Protein AF-X0W9M0-F1 (afdb_monomer)

Secondary structure (DSSP, 8-state):
----TTS-------HHHHHHHHHHHHHHHHHHHHHHHHHHHHHHHHHHHHHHHHHHHHTT--SHHHHHHHHHHHHHHHHHHHHHHHHT--------TT-HHHHHHHHHHHHHHHHHHHHHHHHHHHHHHHHHHHHHHHHHHTT---

Solvent-accessible surface area (backbone atoms only — not comparable to full-atom values): 8280 Å² total; per-residue (Å²): 133,87,83,78,81,86,80,77,73,83,74,75,79,45,74,64,55,52,49,53,52,50,53,53,53,51,52,51,53,52,50,48,52,49,53,49,50,51,31,50,52,49,47,54,51,51,55,52,54,51,53,58,49,51,63,57,46,77,80,64,62,87,43,75,69,53,42,52,63,64,41,47,30,56,55,35,42,53,54,15,44,52,29,27,54,55,44,71,62,80,74,89,71,82,83,63,88,85,43,74,68,58,52,50,51,54,48,50,54,50,45,52,54,33,49,53,30,41,52,52,14,51,52,38,39,54,54,23,50,54,50,43,50,52,47,52,50,52,39,59,76,67,56,74,72,115

Mean predicted aligned error: 10.77 Å

Organism: NCBI:txid412755

Radius of gyration: 25.22 Å; Cα contacts (8 Å, |Δi|>4): 75; chains: 1; bounding box: 74×27×66 Å

pLDDT: mean 77.74, std 15.04, range [42.41, 95.88]

Foldseek 3Di:
DDDPPPPDPPPPCDPVNVVVLVVVVVVLVVLLVVLLVLLVVLLVVLVVVLVVLVVVCVVQCPDPVLCCLSCVLVVLSVVLNVLSVVSPDDDPDDPPVPDPVVVVVVSVVNSVSSVVSNVVSVVSNVVSVVSNVVSVVVCVVVVSVD

Structure (mmCIF, N/CA/C/O backbone):
data_AF-X0W9M0-F1
#
_entry.id   AF-X0W9M0-F1
#
loop_
_atom_site.group_PDB
_atom_site.id
_atom_site.type_symbol
_atom_site.label_atom_id
_atom_site.label_alt_id
_atom_site.label_comp_id
_atom_site.label_asym_id
_atom_site.label_entity_id
_atom_site.label_seq_id
_atom_site.pdbx_PDB_ins_code
_atom_site.Cartn_x
_atom_site.Cartn_y
_atom_site.Cartn_z
_atom_site.occupancy
_atom_site.B_iso_or_equiv
_atom_site.auth_seq_id
_atom_site.auth_comp_id
_atom_site.auth_asym_id
_atom_site.auth_atom_id
_atom_site.pdbx_PDB_model_num
ATOM 1 N N . MET A 1 1 ? -54.032 15.567 35.397 1.00 43.75 1 MET A N 1
ATOM 2 C CA . MET A 1 1 ? -52.637 15.391 35.857 1.00 43.75 1 MET A CA 1
ATOM 3 C C . MET A 1 1 ? -51.924 14.498 34.851 1.00 43.75 1 MET A C 1
ATOM 5 O O . MET A 1 1 ? -52.426 13.403 34.627 1.00 43.75 1 MET A O 1
ATOM 9 N N . PRO A 1 2 ? -50.865 14.957 34.162 1.00 42.59 2 PRO A N 1
ATOM 10 C CA . PRO A 1 2 ? -50.127 14.109 33.234 1.00 42.59 2 PRO A CA 1
ATOM 11 C C . PRO A 1 2 ? -49.224 13.141 34.005 1.00 42.59 2 PRO A C 1
ATOM 13 O O . PRO A 1 2 ? -48.526 13.530 34.936 1.00 42.59 2 PRO A O 1
ATOM 16 N N . ASN A 1 3 ? -49.310 11.878 33.600 1.00 42.41 3 ASN A N 1
ATOM 17 C CA . ASN A 1 3 ? -48.712 10.718 34.233 1.00 42.41 3 ASN A CA 1
ATOM 18 C C . ASN A 1 3 ? -47.174 10.713 34.101 1.00 42.41 3 ASN A C 1
ATOM 20 O O . ASN A 1 3 ? -46.629 10.809 33.000 1.00 42.41 3 ASN A O 1
ATOM 24 N N . ASN A 1 4 ? -46.492 10.618 35.237 1.00 55.34 4 ASN A N 1
ATOM 25 C CA . ASN A 1 4 ? -45.053 10.770 35.454 1.00 55.34 4 ASN A CA 1
ATOM 26 C C . ASN A 1 4 ? -44.267 9.439 35.368 1.00 55.34 4 ASN A C 1
ATOM 28 O O . ASN A 1 4 ? -43.100 9.370 35.748 1.00 55.34 4 ASN A O 1
ATOM 32 N N . ASP A 1 5 ? -44.853 8.413 34.753 1.00 51.56 5 ASP A N 1
ATOM 33 C CA . ASP A 1 5 ? -44.324 7.038 34.695 1.00 51.56 5 ASP A CA 1
ATOM 34 C C . ASP A 1 5 ? -43.177 6.806 33.692 1.00 51.56 5 ASP A C 1
ATOM 36 O O . ASP A 1 5 ? -42.763 5.672 33.451 1.00 51.56 5 ASP A O 1
ATOM 40 N N . ARG A 1 6 ? -42.631 7.854 33.064 1.00 50.12 6 ARG A N 1
ATOM 41 C CA . ARG A 1 6 ? -41.561 7.707 32.052 1.00 50.12 6 ARG A CA 1
ATOM 42 C C . ARG A 1 6 ? -40.140 7.761 32.618 1.00 50.12 6 ARG A C 1
ATOM 44 O O . ARG A 1 6 ? -39.183 7.716 31.850 1.00 50.12 6 ARG A O 1
ATOM 51 N N . LEU A 1 7 ? -39.985 7.817 33.940 1.00 53.47 7 LEU A N 1
ATOM 52 C CA . LEU A 1 7 ? -38.687 7.885 34.620 1.00 53.47 7 LEU A CA 1
ATOM 53 C C . LEU A 1 7 ? -38.404 6.605 35.419 1.00 53.47 7 LEU A C 1
ATOM 55 O O . LEU A 1 7 ? -38.282 6.645 36.638 1.00 53.47 7 LEU A O 1
ATOM 59 N N . GLY A 1 8 ? -38.312 5.450 34.753 1.00 44.56 8 GLY A N 1
ATOM 60 C CA . GLY A 1 8 ? -38.084 4.208 35.499 1.00 44.56 8 GLY A CA 1
ATOM 61 C C . GLY A 1 8 ? -37.965 2.928 34.683 1.00 44.56 8 GLY A C 1
ATOM 62 O O . GLY A 1 8 ? -38.694 1.976 34.929 1.00 44.56 8 GLY A O 1
ATOM 63 N N . LYS A 1 9 ? -37.035 2.861 33.730 1.00 45.91 9 LYS A N 1
ATOM 64 C CA . LYS A 1 9 ? -36.510 1.567 33.268 1.00 45.91 9 LYS A CA 1
ATOM 65 C C . LYS A 1 9 ? -35.048 1.745 32.885 1.00 45.91 9 LYS A C 1
ATOM 67 O O . LYS A 1 9 ? -34.707 1.914 31.719 1.00 45.91 9 LYS A O 1
ATOM 72 N N . SER A 1 10 ? -34.171 1.750 33.885 1.00 48.91 10 SER A N 1
ATOM 73 C CA . SER A 1 10 ? -32.774 1.385 33.661 1.00 48.91 10 SER A CA 1
ATOM 74 C C . SER A 1 10 ? -32.801 -0.022 33.069 1.00 48.91 10 SER A C 1
ATOM 76 O O . SER A 1 10 ? -33.049 -0.984 33.795 1.00 48.91 10 SER A O 1
ATOM 78 N N . ALA A 1 11 ? -32.691 -0.122 31.742 1.00 56.88 11 ALA A N 1
ATOM 79 C CA . ALA A 1 11 ? -32.642 -1.388 31.033 1.00 56.88 11 ALA A CA 1
ATOM 80 C C . ALA A 1 11 ? -31.568 -2.245 31.706 1.00 56.88 11 ALA A C 1
ATOM 82 O O . ALA A 1 11 ? -30.387 -1.897 31.693 1.00 56.88 11 ALA A O 1
ATOM 83 N N . HIS A 1 12 ? -32.000 -3.298 32.396 1.00 58.06 12 HIS A N 1
ATOM 84 C CA . HIS A 1 12 ? -31.089 -4.229 33.035 1.00 58.06 12 HIS A CA 1
ATOM 85 C C . HIS A 1 12 ? -30.315 -4.892 31.898 1.00 58.06 12 HIS A C 1
ATOM 87 O O . HIS A 1 12 ? -30.898 -5.660 31.139 1.00 58.06 12 HIS A O 1
ATOM 93 N N . ILE A 1 13 ? -29.039 -4.537 31.737 1.00 66.50 13 ILE A N 1
ATOM 94 C CA . ILE A 1 13 ? -28.163 -5.163 30.747 1.00 66.50 13 ILE A CA 1
ATOM 95 C C . ILE A 1 13 ? -28.159 -6.660 31.062 1.00 66.50 13 ILE A C 1
ATOM 97 O O . ILE A 1 13 ? -27.734 -7.059 32.156 1.00 66.50 13 ILE A O 1
ATOM 101 N N . THR A 1 14 ? -28.671 -7.471 30.142 1.00 77.81 14 THR A N 1
ATOM 102 C CA . THR A 1 14 ? -28.718 -8.925 30.305 1.00 77.81 14 THR A CA 1
ATOM 103 C C . THR A 1 14 ? -27.320 -9.524 30.119 1.00 77.81 14 THR A C 1
ATOM 105 O O . THR A 1 14 ? -26.404 -8.871 29.609 1.00 77.81 14 THR A O 1
ATOM 108 N N . ASP A 1 15 ? -27.103 -10.762 30.571 1.00 79.00 15 ASP A N 1
ATOM 109 C CA . ASP A 1 15 ? -25.845 -11.473 30.296 1.00 79.00 15 ASP A CA 1
ATOM 110 C C . ASP A 1 15 ? -25.614 -11.670 28.792 1.00 79.00 15 ASP A C 1
ATOM 112 O O . ASP A 1 15 ? -24.480 -11.581 28.320 1.00 79.00 15 ASP A O 1
ATOM 116 N N . GLU A 1 16 ? -26.696 -11.850 28.033 1.00 75.50 16 GLU A N 1
ATOM 117 C CA . GLU A 1 16 ? -26.672 -11.921 26.575 1.00 75.50 16 GLU A CA 1
ATOM 118 C C . GLU A 1 16 ? -26.232 -10.586 25.949 1.00 75.50 16 GLU A C 1
ATOM 120 O O . GLU A 1 16 ? -25.342 -10.574 25.098 1.00 75.50 16 GLU A O 1
ATOM 125 N N . ASP A 1 17 ? -26.746 -9.449 26.435 1.00 71.19 17 ASP A N 1
ATOM 126 C CA . ASP A 1 17 ? -26.305 -8.122 25.980 1.00 71.19 17 ASP A CA 1
ATOM 127 C C . ASP A 1 17 ? -24.806 -7.905 26.237 1.00 71.19 17 ASP A C 1
ATOM 129 O O . ASP A 1 17 ? -24.087 -7.382 25.382 1.00 71.19 17 ASP A O 1
ATOM 133 N N . ARG A 1 18 ? -24.301 -8.340 27.403 1.00 77.00 18 ARG A N 1
ATOM 134 C CA . ARG A 1 18 ? -22.864 -8.275 27.726 1.00 77.00 18 ARG A CA 1
ATOM 135 C C . ARG A 1 18 ? -22.029 -9.153 26.800 1.00 77.00 18 ARG A C 1
ATOM 137 O O . ARG A 1 18 ? -20.959 -8.715 26.370 1.00 77.00 18 ARG A O 1
ATOM 144 N N . PHE A 1 19 ? -22.497 -10.365 26.504 1.00 76.81 19 PHE A N 1
ATOM 145 C CA . PHE A 1 19 ? -21.834 -11.280 25.579 1.00 76.81 19 PHE A CA 1
ATOM 146 C C . PHE A 1 19 ? -21.713 -10.651 24.190 1.00 76.81 19 PHE A C 1
ATOM 148 O O . PHE A 1 19 ? -20.597 -10.463 23.704 1.00 76.81 19 PHE A O 1
ATOM 155 N N . TRP A 1 20 ? -22.830 -10.218 23.600 1.00 75.00 20 TRP A N 1
ATOM 156 C CA . TRP A 1 20 ? -22.831 -9.607 22.270 1.00 75.00 20 TRP A CA 1
ATOM 157 C C . TRP A 1 20 ? -22.026 -8.305 22.219 1.00 75.00 20 TRP A C 1
ATOM 159 O O . TRP A 1 20 ? -21.299 -8.076 21.252 1.00 75.00 20 TRP A O 1
ATOM 169 N N . MET A 1 21 ? -22.062 -7.473 23.268 1.00 74.25 21 MET A N 1
ATOM 170 C CA . MET A 1 21 ? -21.210 -6.279 23.355 1.00 74.25 21 MET A CA 1
ATOM 171 C C . MET A 1 21 ? -19.718 -6.625 23.347 1.00 74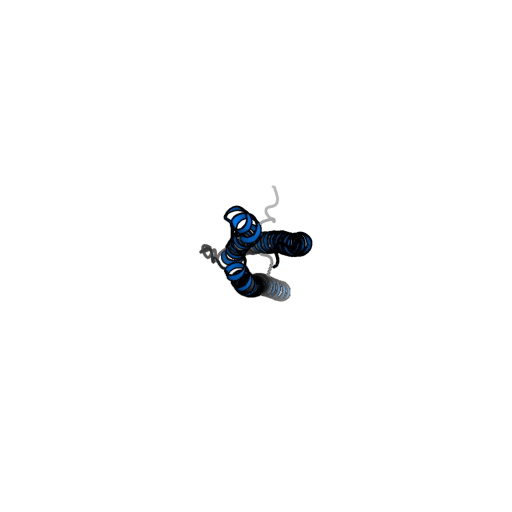.25 21 MET A C 1
ATOM 173 O O . MET A 1 21 ? -18.939 -5.973 22.646 1.00 74.25 21 MET A O 1
ATOM 177 N N . LYS A 1 22 ? -19.308 -7.650 24.102 1.00 79.62 22 LYS A N 1
ATOM 178 C CA . LYS A 1 22 ? -17.915 -8.104 24.138 1.00 79.62 22 LYS A CA 1
ATOM 179 C C . LYS A 1 22 ? -17.486 -8.670 22.785 1.00 79.62 22 LYS A C 1
ATOM 181 O O . LYS A 1 22 ? -16.451 -8.258 22.268 1.00 79.62 22 LYS A O 1
ATOM 186 N N . THR A 1 23 ? -18.300 -9.531 22.178 1.00 78.38 23 THR A N 1
ATOM 187 C CA . THR A 1 23 ? -18.032 -10.108 20.853 1.00 78.38 23 THR A CA 1
ATOM 188 C C . THR A 1 23 ? -17.889 -9.024 19.789 1.00 78.38 23 THR A C 1
ATOM 190 O O . THR A 1 23 ? -16.944 -9.057 19.006 1.00 78.38 23 THR A O 1
ATOM 193 N N . MET A 1 24 ? -18.767 -8.018 19.781 1.00 74.94 24 MET A N 1
ATOM 194 C CA . MET A 1 24 ? -18.670 -6.893 18.844 1.00 74.94 24 MET A CA 1
ATOM 195 C C . MET A 1 24 ? -17.391 -6.074 19.048 1.00 74.94 24 MET A C 1
ATOM 197 O O . MET A 1 24 ? -16.758 -5.693 18.068 1.00 74.94 24 MET A O 1
ATOM 201 N N . SER A 1 25 ? -16.982 -5.837 20.298 1.00 75.44 25 SER A N 1
ATOM 202 C CA . SER A 1 25 ? -15.720 -5.154 20.620 1.00 75.44 25 SER A CA 1
ATOM 203 C C . SER A 1 25 ? -14.493 -5.950 20.151 1.00 75.44 25 SER A C 1
ATOM 205 O O . SER A 1 25 ? -13.557 -5.391 19.581 1.00 75.44 25 SER A O 1
ATOM 207 N N . GLU A 1 26 ? -14.504 -7.272 20.329 1.00 81.38 26 GLU A N 1
ATOM 208 C CA . GLU A 1 26 ? -13.427 -8.153 19.862 1.00 81.38 26 GLU A CA 1
ATOM 209 C C . GLU A 1 26 ? -13.357 -8.231 18.333 1.00 81.38 26 GLU A C 1
ATOM 211 O O . GLU A 1 26 ? -12.269 -8.153 17.762 1.00 81.38 26 GLU A O 1
ATOM 216 N N . MET A 1 27 ? -14.502 -8.357 17.652 1.00 76.25 27 MET A N 1
ATOM 217 C CA . MET A 1 27 ? -14.564 -8.339 16.185 1.00 76.25 27 MET A CA 1
ATOM 218 C C . MET A 1 27 ? -14.079 -7.004 15.620 1.00 76.25 27 MET A C 1
ATOM 220 O O . MET A 1 27 ? -13.353 -6.983 14.629 1.00 76.25 27 MET A O 1
ATOM 224 N N . ALA A 1 28 ? -14.432 -5.902 16.283 1.00 76.12 28 ALA A N 1
ATOM 225 C CA . ALA A 1 28 ? -13.950 -4.572 15.956 1.00 76.12 28 ALA A CA 1
ATOM 226 C C . ALA A 1 28 ? -12.410 -4.507 16.036 1.00 76.12 28 ALA A C 1
ATOM 228 O O . ALA A 1 28 ? -11.755 -4.189 15.042 1.00 76.12 28 ALA A O 1
ATOM 229 N N . GLY A 1 29 ? -11.812 -4.910 17.163 1.00 80.25 29 GLY A N 1
ATOM 230 C CA . GLY A 1 29 ? -10.351 -4.976 17.307 1.00 80.25 29 GLY A CA 1
ATOM 231 C C . GLY A 1 29 ? -9.679 -5.820 16.216 1.00 80.25 29 GLY A C 1
ATOM 232 O O . GLY A 1 29 ? -8.794 -5.332 15.514 1.00 80.25 29 GLY A O 1
ATOM 233 N N . LYS A 1 30 ? -10.189 -7.038 15.982 1.00 84.56 30 LYS A N 1
ATOM 234 C CA . LYS A 1 30 ? -9.683 -7.942 14.933 1.00 84.56 30 LYS A CA 1
ATOM 235 C C . LYS A 1 30 ? -9.766 -7.348 13.527 1.00 84.56 30 LYS A C 1
ATOM 237 O O . LYS A 1 30 ? -8.909 -7.638 12.696 1.00 84.56 30 LYS A O 1
ATOM 242 N N . SER A 1 31 ? -10.779 -6.531 13.241 1.00 82.06 31 SER A N 1
ATOM 243 C CA . SER A 1 31 ? -10.897 -5.857 11.947 1.00 82.06 31 SER A CA 1
ATOM 244 C C . SER A 1 31 ? -9.753 -4.869 11.726 1.00 82.06 31 SER A C 1
ATOM 246 O O . SER A 1 31 ? -9.187 -4.844 10.636 1.00 82.06 31 SER A O 1
ATOM 248 N N . ILE A 1 32 ? -9.387 -4.076 12.738 1.00 85.81 32 ILE A N 1
ATOM 249 C CA . ILE A 1 32 ? -8.243 -3.157 12.636 1.00 85.81 32 I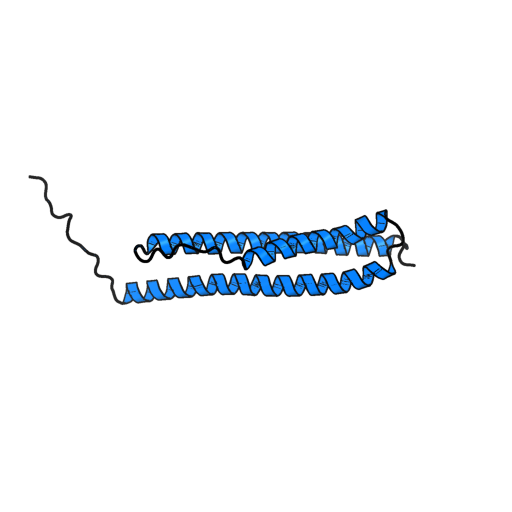LE A CA 1
ATOM 250 C C . ILE A 1 32 ? -6.947 -3.949 12.460 1.00 85.81 32 ILE A C 1
ATOM 252 O O . ILE A 1 32 ? -6.164 -3.625 11.567 1.00 85.81 32 ILE A O 1
ATOM 256 N N . ASP A 1 33 ? -6.755 -5.012 13.243 1.00 87.88 33 ASP A N 1
ATOM 257 C CA . ASP A 1 33 ? -5.575 -5.874 13.133 1.00 87.88 33 ASP A CA 1
ATOM 258 C C . ASP A 1 33 ? -5.450 -6.480 11.728 1.00 87.88 33 ASP A C 1
ATOM 260 O O . ASP A 1 33 ? -4.361 -6.519 11.154 1.00 87.88 33 ASP A O 1
ATOM 264 N N . SER A 1 34 ? -6.571 -6.905 11.135 1.00 90.81 34 SER A N 1
ATOM 265 C CA . SER A 1 34 ? -6.618 -7.422 9.765 1.00 90.81 34 SER A CA 1
ATOM 266 C C . SER A 1 34 ? -6.237 -6.361 8.729 1.00 90.81 34 SER A C 1
ATOM 268 O O . SER A 1 34 ? -5.493 -6.661 7.795 1.00 90.81 34 SER A O 1
ATOM 270 N N . ILE A 1 35 ? -6.717 -5.122 8.882 1.00 89.69 35 ILE A N 1
ATOM 271 C CA . ILE A 1 35 ? -6.374 -4.003 7.989 1.00 89.69 35 ILE A CA 1
ATOM 272 C C . ILE A 1 35 ? -4.874 -3.689 8.085 1.00 89.69 35 ILE A C 1
ATOM 274 O O . ILE A 1 35 ? -4.200 -3.516 7.069 1.00 89.69 35 ILE A O 1
ATOM 278 N N . GLU A 1 36 ? -4.320 -3.666 9.297 1.00 90.75 36 GLU A N 1
ATOM 279 C CA . GLU A 1 36 ? -2.888 -3.444 9.508 1.00 90.75 36 GLU A CA 1
ATOM 280 C C . GLU A 1 36 ? -2.034 -4.597 8.970 1.00 90.75 36 GLU A C 1
ATOM 282 O O . GLU A 1 36 ? -0.976 -4.360 8.383 1.00 90.75 36 GLU A O 1
ATOM 287 N N . ALA A 1 37 ? -2.483 -5.845 9.117 1.00 93.00 37 ALA A N 1
ATOM 288 C CA . ALA A 1 37 ? -1.813 -7.003 8.536 1.00 93.00 37 ALA A CA 1
ATOM 289 C C . ALA A 1 37 ? -1.771 -6.919 7.001 1.00 93.00 37 ALA A C 1
ATOM 291 O O . ALA A 1 37 ? -0.710 -7.126 6.407 1.00 93.00 37 ALA A O 1
ATOM 292 N N . ALA A 1 38 ? -2.884 -6.544 6.365 1.00 92.81 38 ALA A N 1
ATOM 293 C CA . ALA A 1 38 ? -2.947 -6.333 4.921 1.00 92.81 38 ALA A CA 1
ATOM 294 C C . ALA A 1 38 ? -2.016 -5.196 4.465 1.00 92.81 38 ALA A C 1
ATOM 296 O O . ALA A 1 38 ? -1.283 -5.352 3.490 1.00 92.81 38 ALA A O 1
ATOM 297 N N . ALA A 1 39 ? -1.969 -4.082 5.203 1.00 93.19 39 ALA A N 1
ATOM 298 C CA . ALA A 1 39 ? -1.035 -2.995 4.918 1.00 93.19 39 ALA A CA 1
ATOM 299 C C . ALA A 1 39 ? 0.433 -3.452 5.005 1.00 93.19 39 ALA A C 1
ATOM 301 O O . ALA A 1 39 ? 1.238 -3.070 4.157 1.00 93.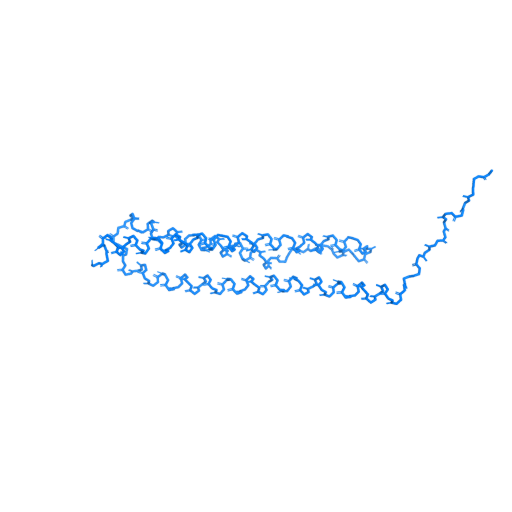19 39 ALA A O 1
ATOM 302 N N . LYS A 1 40 ? 0.792 -4.304 5.980 1.00 94.75 40 LYS A N 1
ATOM 303 C CA . LYS A 1 40 ? 2.159 -4.856 6.099 1.00 94.75 40 LYS A CA 1
ATOM 304 C C . LYS A 1 40 ? 2.512 -5.709 4.889 1.00 94.75 40 LYS A C 1
ATOM 306 O O . LYS A 1 40 ? 3.589 -5.540 4.328 1.00 94.75 40 LYS A O 1
ATOM 311 N N . GLN A 1 41 ? 1.601 -6.590 4.478 1.00 95.88 41 GLN A N 1
ATOM 312 C CA . GLN A 1 41 ? 1.791 -7.422 3.290 1.00 95.88 41 GLN A CA 1
ATOM 313 C C . GLN A 1 41 ? 1.973 -6.569 2.031 1.00 95.88 41 GLN A C 1
ATOM 315 O O . GLN A 1 41 ? 2.882 -6.834 1.245 1.00 95.88 41 GLN A O 1
ATOM 320 N N . LEU A 1 42 ? 1.166 -5.515 1.871 1.00 94.12 42 LEU A N 1
ATOM 321 C CA . LEU A 1 42 ? 1.287 -4.589 0.749 1.00 94.12 42 LEU A CA 1
ATOM 322 C C . LEU A 1 42 ? 2.637 -3.857 0.757 1.00 94.12 42 LEU A C 1
ATOM 324 O O . LEU A 1 42 ? 3.292 -3.799 -0.278 1.00 94.12 42 LEU A O 1
ATOM 328 N N . VAL A 1 43 ? 3.094 -3.364 1.914 1.00 94.94 43 VAL A N 1
ATOM 329 C CA . VAL A 1 43 ? 4.435 -2.768 2.060 1.00 94.94 43 VAL A CA 1
ATOM 330 C C . VAL A 1 43 ? 5.522 -3.753 1.636 1.00 94.94 43 VAL A C 1
ATOM 332 O O . VAL A 1 43 ? 6.363 -3.402 0.815 1.00 94.94 43 VAL A O 1
ATOM 335 N N . THR A 1 44 ? 5.482 -4.995 2.129 1.00 95.81 44 THR A N 1
ATOM 336 C CA . THR A 1 44 ? 6.446 -6.032 1.734 1.00 95.81 44 THR A CA 1
ATOM 337 C C . THR A 1 44 ? 6.445 -6.253 0.223 1.00 95.81 44 THR A C 1
ATOM 339 O O . THR A 1 44 ? 7.510 -6.305 -0.388 1.00 95.81 44 THR A O 1
ATOM 342 N N . MET A 1 45 ? 5.264 -6.347 -0.391 1.00 93.69 45 MET A N 1
ATOM 343 C CA . MET A 1 45 ? 5.132 -6.565 -1.830 1.00 93.69 45 MET A CA 1
ATOM 344 C C . MET A 1 45 ? 5.691 -5.388 -2.640 1.00 93.69 45 MET A C 1
ATOM 346 O O . MET A 1 45 ? 6.462 -5.612 -3.573 1.00 93.69 45 MET A O 1
ATOM 350 N N . ILE A 1 46 ? 5.369 -4.148 -2.251 1.00 94.00 46 ILE A N 1
ATOM 351 C CA . ILE A 1 46 ? 5.896 -2.932 -2.885 1.00 94.00 46 ILE A CA 1
ATOM 352 C C . ILE A 1 46 ? 7.423 -2.919 -2.811 1.00 94.00 46 ILE A C 1
ATOM 354 O O . ILE A 1 46 ? 8.068 -2.774 -3.842 1.00 94.00 46 ILE A O 1
ATOM 358 N N . THR A 1 47 ? 8.009 -3.142 -1.630 1.00 93.12 47 THR A N 1
ATOM 359 C CA . THR A 1 47 ? 9.469 -3.114 -1.448 1.00 93.12 47 THR A CA 1
ATOM 360 C C . THR A 1 47 ? 10.184 -4.178 -2.285 1.00 93.12 47 THR A C 1
ATOM 362 O O . THR A 1 47 ? 11.247 -3.911 -2.845 1.00 93.12 47 THR A O 1
ATOM 365 N N . VAL A 1 48 ? 9.608 -5.380 -2.409 1.00 94.25 48 VAL A N 1
ATOM 366 C CA . VAL A 1 48 ? 10.174 -6.441 -3.259 1.00 94.25 48 VAL A CA 1
ATOM 367 C C . VAL A 1 48 ? 10.154 -6.027 -4.730 1.00 94.25 48 VAL A C 1
ATOM 369 O O . VAL A 1 48 ? 11.178 -6.119 -5.406 1.00 94.25 48 VAL A O 1
ATOM 372 N N . VAL A 1 49 ? 9.007 -5.553 -5.225 1.00 92.25 49 VAL A N 1
ATOM 373 C CA . VAL A 1 49 ? 8.858 -5.122 -6.623 1.00 92.25 49 VAL A CA 1
ATOM 374 C C . VAL A 1 49 ? 9.779 -3.941 -6.931 1.00 92.25 49 VAL A C 1
ATOM 376 O O . VAL A 1 49 ? 10.461 -3.949 -7.954 1.00 92.25 49 VAL A O 1
ATOM 379 N N . GLU A 1 50 ? 9.859 -2.971 -6.022 1.00 90.75 50 GLU A N 1
ATOM 380 C CA . GLU A 1 50 ? 10.731 -1.804 -6.122 1.00 90.75 50 GLU A CA 1
ATOM 381 C C . GLU A 1 50 ? 12.205 -2.209 -6.237 1.00 90.75 50 GLU A C 1
ATOM 383 O O . GLU A 1 50 ? 12.901 -1.734 -7.134 1.00 90.75 50 GLU A O 1
ATOM 388 N N . GLY A 1 51 ? 12.669 -3.142 -5.399 1.00 89.81 51 GLY A N 1
ATOM 389 C CA . GLY A 1 51 ? 14.045 -3.638 -5.440 1.00 89.81 51 GLY A CA 1
ATOM 390 C C . GLY A 1 51 ? 14.389 -4.348 -6.752 1.00 89.81 51 GLY A C 1
ATOM 391 O O . GLY A 1 51 ? 15.421 -4.059 -7.363 1.00 89.81 51 GLY A O 1
ATOM 392 N N . VAL A 1 52 ? 13.509 -5.239 -7.225 1.00 88.12 52 VAL A N 1
ATOM 393 C CA . VAL A 1 52 ? 13.697 -5.947 -8.506 1.00 88.12 52 VAL A CA 1
ATOM 394 C C . VAL A 1 52 ? 13.717 -4.962 -9.676 1.00 88.12 52 VAL A C 1
ATOM 396 O O . VAL A 1 52 ? 14.552 -5.065 -10.575 1.00 88.12 52 VAL A O 1
ATOM 399 N N . TYR A 1 53 ? 12.821 -3.979 -9.660 1.00 86.50 53 TYR A N 1
ATOM 400 C CA . TYR A 1 53 ? 12.716 -2.987 -10.720 1.00 86.50 53 TYR A CA 1
ATOM 401 C C . TYR A 1 53 ? 13.898 -2.010 -10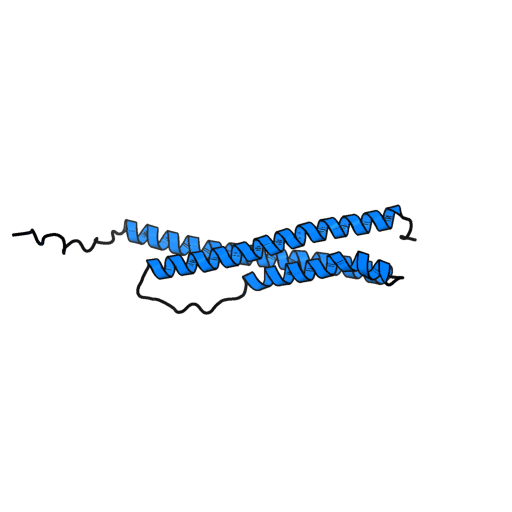.734 1.00 86.50 53 TYR A C 1
ATOM 403 O O . TYR A 1 53 ? 14.441 -1.722 -11.801 1.00 86.50 53 TYR A O 1
ATOM 411 N N . ALA A 1 54 ? 14.345 -1.547 -9.563 1.00 83.25 54 ALA A N 1
ATOM 412 C CA . ALA A 1 54 ? 15.512 -0.679 -9.423 1.00 83.25 54 ALA A CA 1
ATOM 413 C C . ALA A 1 54 ? 16.781 -1.353 -9.959 1.00 83.25 54 ALA A C 1
ATOM 415 O O . ALA A 1 54 ? 17.547 -0.723 -10.690 1.00 83.25 54 ALA A O 1
ATOM 416 N N . ALA A 1 55 ? 16.964 -2.648 -9.675 1.00 80.69 55 ALA A N 1
ATOM 417 C CA . ALA A 1 55 ? 18.067 -3.422 -10.235 1.00 80.69 55 ALA A CA 1
ATOM 418 C C . ALA A 1 55 ? 18.048 -3.410 -11.774 1.00 80.69 55 ALA A C 1
ATOM 420 O O . ALA A 1 55 ? 19.092 -3.226 -12.389 1.00 80.69 55 ALA A O 1
ATOM 421 N N . GLY A 1 56 ? 16.876 -3.534 -12.407 1.00 74.88 56 GLY A N 1
ATOM 422 C CA . GLY A 1 56 ? 16.740 -3.455 -13.868 1.00 74.88 56 GLY A CA 1
ATOM 423 C C . GLY A 1 56 ? 16.960 -2.052 -14.454 1.00 74.88 56 GLY A C 1
ATOM 424 O O . GLY A 1 56 ? 17.468 -1.923 -15.569 1.00 74.88 56 GLY A O 1
ATOM 425 N N . LEU A 1 57 ? 16.606 -1.005 -13.706 1.00 72.44 57 LEU A N 1
ATOM 426 C CA . LEU A 1 57 ? 16.730 0.404 -14.102 1.00 72.44 57 LEU A CA 1
ATOM 427 C C . LEU A 1 57 ? 18.188 0.846 -14.269 1.00 72.44 57 LEU A C 1
ATOM 429 O O . LEU A 1 57 ? 18.525 1.502 -15.257 1.00 72.44 57 LEU A O 1
ATOM 433 N N . VAL A 1 58 ? 19.051 0.453 -13.326 1.00 67.56 58 VAL A N 1
ATOM 434 C CA . VAL A 1 58 ? 20.473 0.845 -13.289 1.00 67.56 58 VAL A CA 1
ATOM 435 C C . VAL A 1 58 ? 21.232 0.397 -14.544 1.00 67.56 58 VAL A C 1
ATOM 437 O O . VAL A 1 58 ? 22.157 1.080 -14.970 1.00 67.56 58 VAL A O 1
ATOM 440 N N . PHE A 1 59 ? 20.819 -0.699 -15.187 1.00 63.91 59 PHE A N 1
ATOM 441 C CA . PHE A 1 59 ? 21.498 -1.224 -16.376 1.00 63.91 59 PHE A CA 1
ATOM 442 C C . PHE A 1 59 ? 21.039 -0.612 -17.708 1.00 63.91 59 PHE A C 1
ATOM 444 O O . PHE A 1 59 ? 21.686 -0.858 -18.722 1.00 63.91 59 PHE A O 1
ATOM 451 N N . LYS A 1 60 ? 19.924 0.135 -17.752 1.00 64.56 60 LYS A N 1
ATOM 452 C CA . LYS A 1 60 ? 19.257 0.493 -19.026 1.00 64.56 60 LYS A CA 1
ATOM 453 C C . LYS A 1 60 ? 19.015 1.983 -19.262 1.00 64.56 60 LYS A C 1
ATOM 455 O O . LYS A 1 60 ? 18.604 2.371 -20.354 1.00 64.56 60 LYS A O 1
ATOM 460 N N . ALA A 1 61 ? 19.225 2.828 -18.264 1.00 61.47 61 ALA A N 1
ATOM 461 C CA . ALA A 1 61 ? 18.890 4.243 -18.348 1.00 61.47 61 ALA A CA 1
ATOM 462 C C . ALA A 1 61 ? 19.988 5.079 -19.041 1.00 61.47 61 ALA A C 1
ATOM 464 O O . ALA A 1 61 ? 20.793 5.722 -18.375 1.00 61.47 61 ALA A O 1
ATOM 465 N N . ASN A 1 62 ? 19.985 5.127 -20.379 1.00 65.62 62 ASN A N 1
ATOM 466 C CA . ASN A 1 62 ? 20.975 5.895 -21.160 1.00 65.62 62 ASN A CA 1
ATOM 467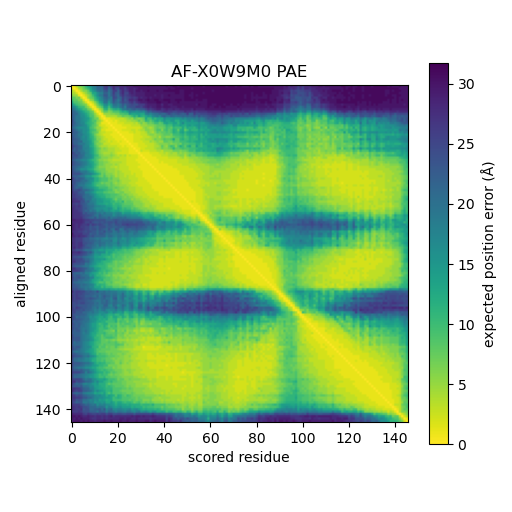 C C . ASN A 1 62 ? 20.494 7.298 -21.592 1.00 65.62 62 ASN A C 1
ATOM 469 O O . ASN A 1 62 ? 21.242 8.041 -22.226 1.00 65.62 62 ASN A O 1
ATOM 473 N N . SER A 1 63 ? 19.256 7.692 -21.266 1.00 72.88 63 SER A N 1
ATOM 474 C CA . SER A 1 63 ? 18.733 9.036 -21.558 1.00 72.88 63 SER A CA 1
ATOM 475 C C . SER A 1 63 ? 17.768 9.546 -20.483 1.00 72.88 63 SER A C 1
ATOM 477 O O . SER A 1 63 ? 17.068 8.770 -19.830 1.00 72.88 63 SER A O 1
ATOM 479 N N . ALA A 1 64 ? 17.689 10.872 -20.327 1.00 72.50 64 ALA A N 1
ATOM 480 C CA . ALA A 1 64 ? 16.802 11.523 -19.358 1.00 72.50 64 ALA A CA 1
ATOM 481 C C . ALA A 1 64 ? 15.309 11.230 -19.612 1.00 72.50 64 ALA A C 1
ATOM 483 O O . ALA A 1 64 ? 14.536 11.083 -18.669 1.00 72.50 64 ALA A O 1
ATOM 484 N N . VAL A 1 65 ? 14.900 11.088 -20.878 1.00 70.38 65 VAL A N 1
ATOM 485 C CA . VAL A 1 65 ? 13.515 10.736 -21.246 1.00 70.38 65 VAL A CA 1
ATOM 486 C C . VAL A 1 65 ? 13.187 9.306 -20.813 1.00 70.38 65 VAL A C 1
ATOM 488 O O . VAL A 1 65 ? 12.126 9.050 -20.246 1.00 70.38 65 VAL A O 1
ATOM 491 N N . MET A 1 66 ? 14.123 8.379 -21.014 1.00 70.19 66 MET A N 1
ATOM 492 C CA . MET A 1 66 ? 13.977 6.987 -20.595 1.00 70.19 66 MET A CA 1
ATOM 493 C C . MET A 1 66 ? 13.955 6.862 -19.064 1.00 70.19 66 MET A C 1
ATOM 495 O O . MET A 1 66 ? 13.155 6.099 -18.531 1.00 70.19 66 MET A O 1
ATOM 499 N N . LEU A 1 67 ? 14.734 7.682 -18.348 1.00 72.88 67 LEU A N 1
ATOM 500 C CA . LEU A 1 67 ? 14.653 7.799 -16.887 1.00 72.88 67 LEU A CA 1
ATOM 501 C C . LEU A 1 67 ? 13.278 8.267 -16.406 1.00 72.88 67 LEU A C 1
ATOM 503 O O . LEU A 1 67 ? 12.780 7.734 -15.422 1.00 72.88 67 LEU A O 1
ATOM 507 N N . PHE A 1 68 ? 12.641 9.222 -17.087 1.00 74.62 68 PHE A N 1
ATOM 508 C CA . PHE A 1 68 ? 11.300 9.680 -16.714 1.00 74.62 68 PHE A CA 1
ATOM 509 C C . PHE A 1 68 ? 10.228 8.610 -16.948 1.00 74.62 68 PHE A C 1
ATOM 511 O O . PHE A 1 68 ? 9.402 8.362 -16.070 1.00 74.62 68 PHE A O 1
ATOM 518 N N . ILE A 1 69 ? 10.251 7.947 -18.107 1.00 76.19 69 ILE A N 1
ATOM 519 C CA . ILE A 1 69 ? 9.248 6.931 -18.465 1.00 76.19 69 ILE A CA 1
ATOM 520 C C . ILE A 1 69 ? 9.399 5.680 -17.587 1.00 76.19 69 ILE A C 1
ATOM 522 O O . ILE A 1 69 ? 8.407 5.134 -17.102 1.00 76.19 69 ILE A O 1
ATOM 526 N N . ILE A 1 70 ? 10.636 5.242 -17.342 1.00 76.50 70 ILE A N 1
ATOM 527 C CA . ILE A 1 70 ? 10.921 4.078 -16.496 1.00 76.50 70 ILE A CA 1
ATOM 528 C C . ILE A 1 70 ? 10.837 4.448 -15.005 1.00 76.50 70 ILE A C 1
ATOM 530 O O . ILE A 1 70 ? 10.458 3.612 -14.193 1.00 76.50 70 ILE A O 1
ATOM 534 N N . GLY A 1 71 ? 11.106 5.692 -14.617 1.00 82.25 71 GLY A N 1
ATOM 535 C CA . GLY A 1 71 ? 11.008 6.159 -13.230 1.00 82.25 71 GLY A CA 1
ATOM 536 C C . GLY A 1 71 ? 9.580 6.432 -12.748 1.00 82.25 71 GLY A C 1
ATOM 537 O O . GLY A 1 71 ? 9.330 6.411 -11.545 1.00 82.25 71 GLY A O 1
ATOM 538 N N . LEU A 1 72 ? 8.618 6.651 -13.649 1.00 86.81 72 LEU A N 1
ATOM 539 C CA . LEU A 1 72 ? 7.235 6.969 -13.273 1.00 86.81 72 LEU A CA 1
ATOM 540 C C . LEU A 1 72 ? 6.562 5.887 -12.394 1.00 86.81 72 LEU A C 1
ATOM 542 O O . LEU A 1 72 ? 6.006 6.251 -11.354 1.00 86.81 72 LEU A O 1
ATOM 546 N N . PRO A 1 73 ? 6.631 4.578 -12.720 1.00 89.00 73 PRO A N 1
ATOM 547 C CA . PRO A 1 73 ? 6.136 3.524 -11.832 1.00 89.00 73 PRO A CA 1
ATOM 548 C C . PRO A 1 73 ? 6.762 3.550 -10.439 1.00 89.00 73 PRO A C 1
ATOM 550 O O . PRO A 1 73 ? 6.059 3.369 -9.451 1.00 89.00 73 PRO A O 1
ATOM 553 N N . PHE A 1 74 ? 8.062 3.845 -10.360 1.00 88.50 74 PHE A N 1
ATOM 554 C CA . PHE A 1 74 ? 8.797 3.914 -9.101 1.00 88.50 74 PHE A CA 1
ATOM 555 C C . PHE A 1 74 ? 8.251 5.026 -8.196 1.00 88.50 74 PHE A C 1
ATOM 557 O O . PHE A 1 74 ? 7.967 4.797 -7.023 1.00 88.50 74 PHE A O 1
ATOM 564 N N . ILE A 1 75 ? 8.000 6.215 -8.755 1.00 89.62 75 ILE A N 1
ATOM 565 C CA . ILE A 1 75 ? 7.378 7.328 -8.019 1.00 89.62 75 ILE A CA 1
ATOM 566 C C . ILE A 1 75 ? 5.983 6.932 -7.517 1.00 89.62 75 ILE A C 1
ATOM 568 O O . ILE A 1 75 ? 5.637 7.203 -6.367 1.00 89.62 75 ILE A O 1
ATOM 572 N N . LEU A 1 76 ? 5.178 6.269 -8.349 1.00 91.50 76 LEU A N 1
ATOM 573 C CA . LEU A 1 76 ? 3.838 5.837 -7.949 1.00 91.50 76 LEU A CA 1
ATOM 574 C C . LEU A 1 76 ? 3.868 4.750 -6.862 1.00 91.50 76 LEU A C 1
ATOM 576 O O . LEU A 1 76 ? 3.005 4.751 -5.983 1.00 91.50 76 LEU A O 1
ATOM 580 N N . TRP A 1 77 ? 4.865 3.862 -6.861 1.00 93.19 77 TRP A N 1
ATOM 581 C CA . TRP A 1 77 ? 5.074 2.911 -5.766 1.00 93.19 77 TRP A CA 1
ATOM 582 C C . TRP A 1 77 ? 5.408 3.607 -4.455 1.00 93.19 77 TRP A C 1
ATOM 584 O O . TRP A 1 77 ? 4.830 3.244 -3.433 1.00 93.19 77 TRP A O 1
ATOM 594 N N . LEU A 1 78 ? 6.237 4.653 -4.475 1.00 92.69 78 LEU A N 1
ATOM 595 C CA . LEU A 1 78 ? 6.503 5.459 -3.280 1.00 92.69 78 LEU A CA 1
ATOM 596 C C . LEU A 1 78 ? 5.231 6.141 -2.757 1.00 92.69 78 LEU A C 1
ATOM 598 O O . LEU A 1 78 ? 5.001 6.177 -1.548 1.00 92.69 78 LEU A O 1
ATOM 602 N N . VAL A 1 79 ? 4.369 6.636 -3.650 1.00 92.69 79 VAL A N 1
ATOM 603 C CA . VAL A 1 79 ? 3.061 7.195 -3.267 1.00 92.69 79 VAL A CA 1
ATOM 604 C C . VAL A 1 79 ? 2.165 6.115 -2.647 1.00 92.69 79 VAL A C 1
ATOM 606 O O . VAL A 1 79 ? 1.560 6.342 -1.599 1.00 92.69 79 VAL A O 1
ATOM 609 N N . SER A 1 80 ? 2.119 4.919 -3.235 1.00 92.38 80 SER A N 1
ATOM 610 C CA . SER A 1 80 ? 1.393 3.775 -2.672 1.00 92.38 80 SER A CA 1
ATOM 611 C C . SER A 1 80 ? 1.921 3.380 -1.288 1.00 92.38 80 SER A C 1
ATOM 613 O O . SER A 1 80 ? 1.146 3.166 -0.354 1.00 92.38 80 SER A O 1
ATOM 615 N N . LEU A 1 81 ? 3.245 3.330 -1.133 1.00 91.94 81 LEU A N 1
ATOM 616 C CA . LEU A 1 81 ? 3.914 3.031 0.127 1.00 91.94 81 LEU A CA 1
ATOM 617 C C . LEU A 1 81 ? 3.560 4.074 1.190 1.00 91.94 81 LEU A C 1
ATOM 619 O O . LEU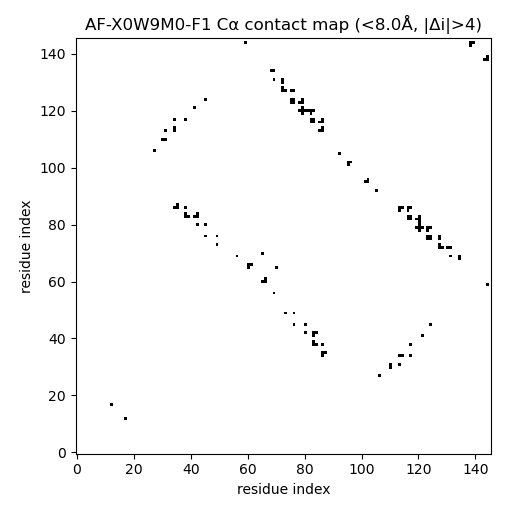 A 1 81 ? 3.249 3.719 2.325 1.00 91.94 81 LEU A O 1
ATOM 623 N N . PHE A 1 82 ? 3.533 5.355 0.817 1.00 92.06 82 PHE A N 1
ATOM 624 C CA . PHE A 1 82 ? 3.102 6.428 1.705 1.00 92.06 82 PHE A CA 1
ATOM 625 C C . PHE A 1 82 ? 1.673 6.202 2.215 1.00 92.06 82 PHE A C 1
ATOM 627 O O . PHE A 1 82 ? 1.448 6.288 3.422 1.00 92.06 82 PHE A O 1
ATOM 634 N N . PHE A 1 83 ? 0.719 5.854 1.345 1.00 89.75 83 PHE A N 1
ATOM 635 C CA . PHE A 1 83 ? -0.650 5.538 1.771 1.00 89.75 83 PHE A CA 1
ATOM 636 C C . PHE A 1 83 ? -0.715 4.310 2.687 1.00 89.75 83 PHE A C 1
ATOM 638 O O . PHE A 1 83 ? -1.385 4.362 3.721 1.00 89.75 83 PHE A O 1
ATOM 645 N N . ALA A 1 84 ? 0.032 3.247 2.378 1.00 90.00 84 ALA A N 1
ATOM 646 C CA . ALA A 1 84 ? 0.098 2.053 3.219 1.00 90.00 84 ALA A CA 1
ATOM 647 C C . ALA A 1 84 ? 0.673 2.361 4.615 1.00 90.00 84 ALA A C 1
ATOM 649 O O . ALA A 1 84 ? 0.148 1.896 5.623 1.00 90.00 84 ALA A O 1
ATOM 650 N N . LEU A 1 85 ? 1.697 3.216 4.707 1.00 90.94 85 LEU A N 1
ATOM 651 C CA . LEU A 1 85 ? 2.280 3.625 5.989 1.00 90.94 85 LEU A CA 1
ATOM 652 C C . LEU A 1 85 ? 1.317 4.457 6.848 1.00 90.94 85 LEU A C 1
ATOM 654 O O . LEU A 1 85 ? 1.376 4.395 8.079 1.00 90.94 85 LEU A O 1
ATOM 658 N N . GLN A 1 86 ? 0.400 5.209 6.233 1.00 88.69 86 GLN A N 1
ATOM 659 C CA . GLN A 1 86 ? -0.614 5.975 6.967 1.00 88.69 86 GLN A CA 1
ATOM 660 C C . GLN A 1 86 ? -1.601 5.068 7.713 1.00 88.69 86 GLN A C 1
ATOM 662 O O . GLN A 1 86 ? -2.158 5.4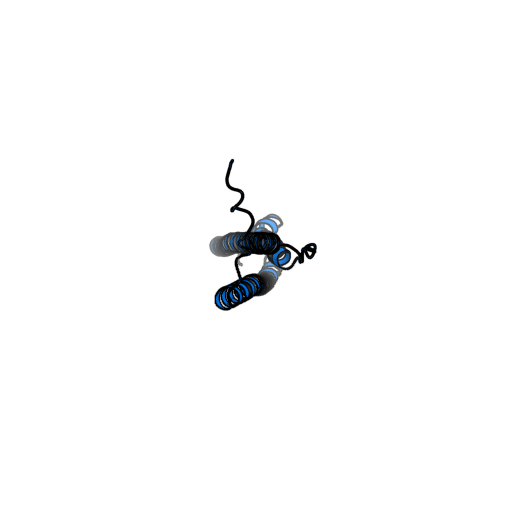99 8.725 1.00 88.69 86 GLN A O 1
ATOM 667 N N . VAL A 1 87 ? -1.764 3.810 7.285 1.00 87.44 87 VAL A N 1
ATOM 668 C CA . VAL A 1 87 ? -2.573 2.807 7.996 1.00 87.44 87 VAL A CA 1
ATOM 669 C C . VAL A 1 87 ? -2.012 2.538 9.395 1.00 87.44 87 VAL A C 1
ATOM 671 O O . VAL A 1 87 ? -2.787 2.357 10.330 1.00 87.44 87 VAL A O 1
ATOM 674 N N . PHE A 1 88 ? -0.691 2.601 9.593 1.00 85.25 88 PHE A N 1
ATOM 675 C CA . PHE A 1 88 ? -0.060 2.365 10.901 1.00 85.25 88 PHE A CA 1
ATOM 676 C C . PHE A 1 88 ? -0.064 3.576 11.830 1.00 85.25 88 PHE A C 1
ATOM 678 O O . PHE A 1 88 ? 0.284 3.444 13.006 1.00 85.25 88 PHE A O 1
ATOM 685 N N . LYS A 1 89 ? -0.444 4.771 11.356 1.00 80.69 89 LYS A N 1
ATOM 686 C CA . LYS A 1 89 ? -0.482 5.942 12.237 1.00 80.69 89 LYS A CA 1
ATOM 687 C C . LYS A 1 89 ? -1.571 5.775 13.288 1.00 80.69 89 LYS A C 1
ATOM 689 O O . LYS A 1 89 ? -2.760 5.936 13.023 1.00 80.69 89 LYS A O 1
ATOM 694 N N . SER A 1 90 ? -1.136 5.513 14.515 1.00 59.50 90 SER A N 1
ATOM 695 C CA . SER A 1 90 ? -1.997 5.554 15.688 1.00 59.50 90 SER A CA 1
ATOM 696 C C . SER A 1 90 ? -2.282 7.016 16.039 1.00 59.50 90 SER A C 1
ATOM 698 O O . SER A 1 90 ? -1.413 7.734 16.539 1.00 59.50 90 SER A O 1
ATOM 700 N N . LYS A 1 91 ? -3.487 7.504 15.722 1.00 61.06 91 LYS A N 1
ATOM 701 C CA . LYS A 1 91 ? -3.963 8.786 16.258 1.00 61.06 91 LYS A CA 1
ATOM 702 C C . LYS A 1 91 ? -4.241 8.578 17.750 1.00 61.06 91 LYS A C 1
ATOM 704 O O . LYS A 1 91 ? -4.871 7.598 18.133 1.00 61.06 91 LYS A O 1
ATOM 709 N N . LYS A 1 92 ? -3.753 9.477 18.610 1.00 49.97 92 LYS A N 1
ATOM 710 C CA . LYS A 1 92 ? -4.070 9.440 20.045 1.00 49.97 92 LYS A CA 1
ATOM 711 C C . LYS A 1 92 ? -5.547 9.789 20.217 1.00 49.97 92 LYS A C 1
ATOM 713 O O . LYS A 1 92 ? -5.904 10.962 20.168 1.00 49.97 92 LYS A O 1
ATOM 718 N N . TYR A 1 93 ? -6.398 8.783 20.383 1.00 53.62 93 TYR A N 1
ATOM 719 C CA . TYR A 1 93 ? -7.807 9.011 20.679 1.00 53.62 93 TYR A CA 1
ATOM 720 C C . TYR A 1 93 ? -7.976 9.268 22.178 1.00 53.62 93 TYR A C 1
ATOM 722 O O . TYR A 1 93 ? -7.486 8.474 22.985 1.00 53.62 93 TYR A O 1
ATOM 730 N N . PRO A 1 94 ? -8.631 10.370 22.580 1.00 48.09 94 PRO A N 1
ATOM 731 C CA . PRO A 1 94 ? -8.972 10.580 23.977 1.00 48.09 94 PRO A CA 1
ATOM 732 C C . PRO A 1 94 ? -9.847 9.420 24.467 1.00 48.09 94 PRO A C 1
ATOM 734 O O . PRO A 1 94 ? -10.858 9.072 23.859 1.00 48.09 94 PRO A O 1
ATOM 737 N N . TYR A 1 95 ? -9.418 8.791 25.559 1.00 45.41 95 TYR A N 1
ATOM 738 C CA . TYR A 1 95 ? -10.063 7.623 26.150 1.00 45.41 95 TYR A CA 1
ATOM 739 C C . TYR A 1 95 ? -11.380 8.047 26.820 1.00 45.41 95 TYR A C 1
ATOM 741 O O . TYR A 1 95 ? -11.422 8.377 28.005 1.00 45.41 95 TYR A O 1
ATOM 749 N N . PHE A 1 96 ? -12.475 8.100 26.059 1.00 51.50 96 PHE A N 1
ATOM 750 C CA . PHE A 1 96 ? -13.796 8.429 26.595 1.00 51.50 96 PHE A CA 1
ATOM 751 C C . PHE A 1 96 ? -14.407 7.207 27.296 1.00 51.50 96 PHE A C 1
ATOM 753 O O . PHE A 1 96 ? -15.221 6.483 26.733 1.00 51.50 96 PHE A O 1
ATOM 760 N N . SER A 1 97 ? -14.040 6.985 28.562 1.00 49.88 97 SER A N 1
ATOM 761 C CA . SER A 1 97 ? -14.484 5.817 29.346 1.00 49.88 97 SER A CA 1
ATOM 762 C C . SER A 1 97 ? -15.975 5.826 29.738 1.00 49.88 97 SER A C 1
ATOM 764 O O . SER A 1 97 ? -16.434 4.889 30.388 1.00 49.88 97 SER A O 1
ATOM 766 N N . LYS A 1 98 ? -16.738 6.880 29.405 1.00 51.91 98 LYS A N 1
ATOM 767 C CA . LYS A 1 98 ? -18.093 7.115 29.945 1.00 51.91 98 LYS A CA 1
ATOM 768 C C . LYS A 1 98 ? -19.242 7.020 28.937 1.00 51.91 98 LYS A C 1
ATOM 770 O O . LYS A 1 98 ? -20.378 7.279 29.318 1.00 51.91 98 LYS A O 1
ATOM 775 N N . SER A 1 99 ? -19.001 6.630 27.684 1.00 54.03 99 SER A N 1
ATOM 776 C CA . SER A 1 99 ? -20.098 6.427 26.727 1.00 54.03 99 SER A CA 1
ATOM 777 C C . SER A 1 99 ? -19.791 5.335 25.687 1.00 54.03 99 SER A C 1
ATOM 779 O O . SER A 1 99 ? -18.901 5.521 24.852 1.00 54.03 99 SER A O 1
ATOM 781 N N . PRO A 1 100 ? -20.546 4.216 25.684 1.00 62.88 100 PRO A N 1
ATOM 782 C CA . PRO A 1 100 ? -20.411 3.144 24.694 1.00 62.88 100 PRO A CA 1
ATOM 783 C C . PRO A 1 100 ? -20.642 3.604 23.247 1.00 62.88 100 PRO A C 1
ATOM 785 O O . PRO A 1 100 ? -20.027 3.071 22.325 1.00 62.88 100 PRO A O 1
ATOM 788 N N . SER A 1 101 ? -21.504 4.603 23.030 1.00 65.19 101 SER A N 1
ATOM 789 C CA . SER A 1 101 ? -21.793 5.128 21.689 1.00 65.19 101 SER A CA 1
ATOM 790 C C . SER A 1 101 ? -20.635 5.952 21.123 1.00 65.19 101 SER A C 1
ATOM 792 O O . SER A 1 101 ? -20.351 5.861 19.931 1.00 65.19 101 SER A O 1
ATOM 794 N N . LEU A 1 102 ? -19.919 6.693 21.975 1.00 65.25 102 LEU A N 1
ATOM 795 C CA . LEU A 1 102 ? -18.716 7.437 21.588 1.00 65.25 102 LEU A CA 1
ATOM 796 C C . LEU A 1 102 ? -17.567 6.489 21.233 1.00 65.25 102 LEU A C 1
ATOM 798 O O . LEU A 1 102 ? -16.957 6.654 20.183 1.00 65.25 102 LEU A O 1
ATOM 802 N N . ALA A 1 103 ? -17.333 5.449 22.040 1.00 65.62 103 ALA A N 1
ATOM 803 C CA . ALA A 1 103 ? -16.322 4.432 21.739 1.00 65.62 103 ALA A CA 1
ATOM 804 C C . ALA A 1 103 ? -16.608 3.707 20.410 1.00 65.62 103 ALA A C 1
ATOM 806 O O . ALA A 1 103 ? -15.701 3.505 19.602 1.00 65.62 103 ALA A O 1
ATOM 807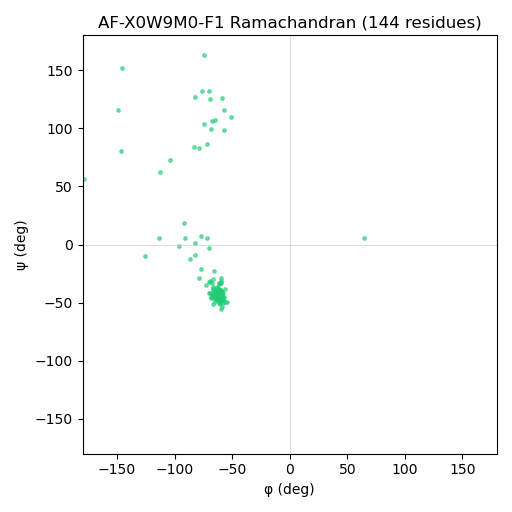 N N . LYS A 1 104 ? -17.882 3.378 20.155 1.00 70.50 104 LYS A N 1
ATOM 808 C CA . LYS A 1 104 ? -18.332 2.781 18.892 1.00 70.50 104 LYS A CA 1
ATOM 809 C C . LYS A 1 104 ? -18.047 3.701 17.701 1.00 70.50 104 LYS A C 1
ATOM 811 O O . LYS A 1 104 ? -17.445 3.253 16.732 1.00 70.50 104 LYS A O 1
ATOM 816 N N . ASN A 1 105 ? -18.444 4.971 17.771 1.00 74.62 105 ASN A N 1
ATOM 817 C CA . ASN A 1 105 ? -18.230 5.917 16.670 1.00 74.62 105 ASN A CA 1
ATOM 818 C C . ASN A 1 105 ? -16.741 6.151 16.396 1.00 74.62 105 ASN A C 1
ATOM 820 O O . ASN A 1 105 ? -16.324 6.083 15.245 1.00 74.62 105 ASN A O 1
ATOM 824 N N . THR A 1 106 ? -15.926 6.326 17.439 1.00 74.75 106 THR A N 1
ATOM 825 C CA . THR A 1 106 ? -14.472 6.460 17.289 1.00 74.75 106 THR A CA 1
ATOM 826 C C . THR A 1 106 ? -13.849 5.229 16.629 1.00 74.75 106 THR A C 1
ATOM 828 O O . THR A 1 106 ? -12.979 5.373 15.775 1.00 74.75 106 THR A O 1
ATOM 831 N N . PHE A 1 107 ? -14.311 4.021 16.964 1.00 78.56 107 PHE A N 1
ATOM 832 C CA . PHE A 1 107 ? -13.862 2.805 16.289 1.00 78.56 107 PHE A CA 1
ATOM 833 C C . PHE A 1 107 ? -14.187 2.816 14.788 1.00 78.56 107 PHE A C 1
ATOM 835 O O . PHE A 1 107 ? -13.295 2.573 13.976 1.00 78.56 107 PHE A O 1
ATOM 842 N N . TYR A 1 108 ? -15.434 3.121 14.411 1.00 78.88 108 TYR A N 1
ATOM 843 C CA . TYR A 1 108 ? -15.827 3.169 12.998 1.00 78.88 108 TYR A CA 1
ATOM 844 C C . TYR A 1 108 ? -15.040 4.225 12.226 1.00 78.88 108 TYR A C 1
ATOM 846 O O . TYR A 1 108 ? -14.588 3.946 11.122 1.00 78.88 108 TYR A O 1
ATOM 854 N N . GLU A 1 109 ? -14.803 5.395 12.819 1.00 82.25 109 GLU A N 1
ATOM 855 C CA . GLU A 1 109 ? -13.970 6.437 12.212 1.00 82.25 109 GLU A CA 1
ATOM 856 C C . GLU A 1 109 ? -12.524 5.970 11.986 1.00 82.25 109 GLU A C 1
ATOM 858 O O . GLU A 1 109 ? -11.928 6.284 10.957 1.00 82.25 109 GLU A O 1
ATOM 863 N N . ILE A 1 110 ? -11.947 5.208 12.923 1.00 81.62 110 ILE A N 1
ATOM 864 C CA . ILE A 1 110 ? -10.602 4.632 12.771 1.00 81.62 110 ILE A CA 1
ATOM 865 C C . ILE A 1 110 ? -10.579 3.597 11.652 1.00 81.62 110 ILE A C 1
ATOM 867 O O . ILE A 1 110 ? -9.693 3.642 10.796 1.00 81.62 110 ILE A O 1
ATOM 871 N N . ALA A 1 111 ? -11.517 2.651 11.696 1.00 82.62 111 ALA A N 1
ATOM 872 C CA . ALA A 1 111 ? -11.588 1.553 10.747 1.00 82.62 111 ALA A CA 1
ATOM 873 C C . ALA A 1 111 ? -11.813 2.079 9.324 1.00 82.62 111 ALA A C 1
ATOM 875 O O . ALA A 1 111 ? -11.057 1.717 8.429 1.00 82.62 111 ALA A O 1
ATOM 876 N N . ASP A 1 112 ? -12.761 3.001 9.136 1.00 85.94 112 ASP A N 1
ATOM 877 C CA . ASP A 1 112 ? -13.052 3.629 7.844 1.00 85.94 112 ASP A CA 1
ATOM 878 C C . ASP A 1 112 ? -11.860 4.445 7.324 1.00 85.94 112 ASP A C 1
ATOM 880 O O . ASP A 1 112 ? -11.443 4.299 6.175 1.00 85.94 112 ASP A O 1
ATOM 884 N N . TYR A 1 113 ? -11.219 5.238 8.192 1.00 86.31 113 TYR A N 1
ATOM 885 C CA . TYR A 1 113 ? -10.020 5.989 7.820 1.00 86.31 113 TYR A CA 1
ATOM 886 C C . TYR A 1 113 ? -8.887 5.066 7.355 1.00 86.31 113 TYR A C 1
ATOM 888 O O . TYR A 1 113 ? -8.274 5.325 6.315 1.00 86.31 113 TYR A O 1
ATOM 896 N N . LYS A 1 114 ? -8.589 4.002 8.112 1.00 88.38 114 LYS A N 1
ATOM 897 C CA . LYS A 1 114 ? -7.522 3.046 7.781 1.00 88.38 114 LYS A CA 1
ATOM 898 C C . LYS A 1 114 ? -7.856 2.258 6.514 1.00 88.38 114 LYS A C 1
ATOM 900 O O . LYS A 1 114 ? -6.994 2.151 5.645 1.00 88.38 114 LYS A O 1
ATOM 905 N N . GLN A 1 115 ? -9.094 1.779 6.381 1.00 89.44 115 GLN A N 1
ATOM 906 C CA . GLN A 1 115 ? -9.564 1.061 5.196 1.00 89.44 115 GLN A CA 1
ATOM 907 C C . GLN A 1 115 ? -9.431 1.929 3.944 1.00 89.44 115 GLN A C 1
ATOM 909 O O . GLN A 1 115 ? -8.819 1.506 2.972 1.00 89.44 115 GLN A O 1
ATOM 914 N N . LYS A 1 116 ? -9.881 3.187 3.997 1.00 90.75 116 LYS A N 1
ATOM 915 C CA . LYS A 1 116 ? -9.775 4.112 2.865 1.00 90.75 116 LYS A CA 1
ATOM 916 C C . LYS A 1 116 ? -8.326 4.336 2.429 1.00 90.75 116 LYS A C 1
ATOM 918 O O . LYS A 1 116 ? -8.049 4.379 1.235 1.00 90.75 116 LYS A O 1
ATOM 923 N N . HIS A 1 117 ? -7.390 4.477 3.370 1.00 89.00 117 HIS A N 1
ATOM 924 C CA . HIS A 1 117 ? -5.966 4.609 3.031 1.00 89.00 117 HIS A CA 1
ATOM 925 C C . HIS A 1 117 ? -5.401 3.329 2.414 1.00 89.00 117 HIS A C 1
ATOM 927 O O . HIS A 1 117 ? -4.615 3.411 1.472 1.00 89.00 117 HIS A O 1
ATOM 933 N N . LEU A 1 118 ? -5.819 2.163 2.911 1.00 90.50 118 LEU A N 1
ATOM 934 C CA . LEU A 1 118 ? -5.436 0.877 2.343 1.00 90.50 118 LEU A CA 1
ATOM 935 C C . LEU A 1 118 ? -5.975 0.710 0.913 1.00 90.50 118 LEU A C 1
ATOM 937 O O . LEU A 1 118 ? -5.225 0.300 0.031 1.00 90.50 118 LEU A O 1
ATOM 941 N N . ASP A 1 119 ? -7.223 1.103 0.657 1.00 92.06 119 ASP A N 1
ATOM 942 C CA . ASP A 1 119 ? -7.832 1.054 -0.676 1.00 92.06 119 ASP A CA 1
ATOM 943 C C . ASP A 1 119 ? -7.098 1.974 -1.663 1.00 92.06 119 ASP A C 1
ATOM 945 O O . ASP A 1 119 ? -6.794 1.570 -2.786 1.00 92.06 119 ASP A O 1
ATOM 949 N N . TRP A 1 120 ? -6.735 3.193 -1.239 1.00 93.25 120 TRP A N 1
ATOM 950 C CA . TRP A 1 120 ? -5.915 4.101 -2.050 1.00 93.25 120 TRP A CA 1
ATOM 951 C C . TRP A 1 120 ? -4.521 3.542 -2.327 1.00 93.25 120 TRP A C 1
ATOM 953 O O . TRP A 1 120 ? -4.021 3.693 -3.446 1.00 93.25 120 TRP A O 1
ATOM 963 N N . ALA A 1 121 ? -3.900 2.884 -1.346 1.00 91.69 121 ALA A N 1
ATOM 964 C CA . ALA A 1 121 ? -2.621 2.214 -1.542 1.00 91.69 121 ALA A CA 1
ATOM 965 C C . ALA A 1 121 ? -2.752 1.106 -2.600 1.00 91.69 121 ALA A C 1
ATOM 967 O O . ALA A 1 121 ? -2.023 1.116 -3.588 1.00 91.69 121 ALA A O 1
ATOM 968 N N . TYR A 1 122 ? -3.743 0.219 -2.475 1.00 92.25 122 TYR A N 1
ATOM 969 C CA . TYR A 1 122 ? -3.986 -0.834 -3.464 1.00 92.25 122 TYR A CA 1
ATOM 970 C C . TYR A 1 122 ? -4.275 -0.288 -4.862 1.00 92.25 122 TYR A C 1
ATOM 972 O O . TYR A 1 122 ? -3.685 -0.764 -5.831 1.00 92.25 122 TYR A O 1
ATOM 980 N N . ALA A 1 123 ? -5.142 0.718 -4.983 1.00 93.31 123 ALA A N 1
ATOM 981 C CA . ALA A 1 123 ? -5.475 1.319 -6.271 1.00 93.31 123 ALA A CA 1
ATOM 982 C C . ALA A 1 123 ? -4.237 1.938 -6.938 1.00 93.31 123 ALA A C 1
ATOM 984 O O . ALA A 1 123 ? -3.968 1.690 -8.115 1.00 93.31 123 ALA A O 1
ATOM 985 N N . THR A 1 124 ? -3.441 2.689 -6.173 1.00 92.31 124 THR A N 1
ATOM 986 C CA . THR A 1 124 ? -2.202 3.307 -6.669 1.00 92.31 124 THR A CA 1
ATOM 987 C C . THR A 1 124 ? -1.180 2.243 -7.075 1.00 92.31 124 THR A C 1
ATOM 989 O O . THR A 1 124 ? -0.569 2.340 -8.144 1.00 92.31 124 THR A O 1
ATOM 992 N N . PHE A 1 125 ? -1.023 1.188 -6.271 1.00 93.25 125 PHE A N 1
ATOM 993 C CA . PHE A 1 125 ? -0.146 0.066 -6.593 1.00 93.25 125 PHE A CA 1
ATOM 994 C C . PHE A 1 125 ? -0.585 -0.665 -7.868 1.00 93.25 125 PHE A C 1
ATOM 996 O O . PHE A 1 125 ? 0.230 -0.894 -8.755 1.00 93.25 125 PHE A O 1
ATOM 1003 N N . ALA A 1 126 ? -1.875 -0.963 -8.024 1.00 93.38 126 ALA A N 1
ATOM 1004 C CA . ALA A 1 126 ? -2.390 -1.636 -9.213 1.00 93.38 126 ALA A CA 1
ATOM 1005 C C . ALA A 1 126 ? -2.162 -0.807 -10.489 1.00 93.38 126 ALA A C 1
ATOM 1007 O O . ALA A 1 126 ? -1.651 -1.324 -11.483 1.00 93.38 126 ALA A O 1
ATOM 1008 N N . VAL A 1 127 ? -2.476 0.493 -10.451 1.00 94.19 127 VAL A N 1
ATOM 1009 C CA . VAL A 1 127 ? -2.267 1.402 -11.592 1.00 94.19 127 VAL A CA 1
ATOM 1010 C C . VAL A 1 127 ? -0.786 1.503 -11.951 1.00 94.19 127 VAL A C 1
ATOM 1012 O O . VAL A 1 127 ? -0.420 1.377 -13.119 1.00 94.19 127 VAL A O 1
ATOM 1015 N N . SER A 1 128 ? 0.084 1.685 -10.958 1.00 92.19 128 SER A N 1
ATOM 1016 C CA . SER A 1 128 ? 1.531 1.759 -11.187 1.00 92.19 128 SER A CA 1
ATOM 1017 C C . SER A 1 128 ? 2.113 0.466 -11.749 1.00 92.19 128 SER A C 1
ATOM 1019 O O . SER A 1 128 ? 2.981 0.523 -12.617 1.00 92.19 128 SER A O 1
ATOM 1021 N N . PHE A 1 129 ? 1.605 -0.691 -11.325 1.00 91.12 129 PHE A N 1
ATOM 1022 C CA . PHE A 1 129 ? 2.021 -1.985 -11.853 1.00 91.12 129 PHE A CA 1
ATOM 1023 C C . PHE A 1 129 ? 1.635 -2.156 -13.331 1.00 91.12 129 PHE A C 1
ATOM 1025 O O . PHE A 1 129 ? 2.450 -2.612 -14.130 1.00 91.12 129 PHE A O 1
ATOM 1032 N N . ILE A 1 130 ? 0.436 -1.711 -13.726 1.00 93.19 130 ILE A N 1
ATOM 1033 C CA . ILE A 1 130 ? 0.008 -1.697 -15.136 1.00 93.19 130 ILE A CA 1
ATOM 1034 C C . ILE A 1 130 ? 0.933 -0.804 -15.973 1.00 93.19 130 ILE A C 1
ATOM 1036 O O . ILE A 1 130 ? 1.384 -1.216 -17.042 1.00 93.19 130 ILE A O 1
ATOM 1040 N N . ILE A 1 131 ? 1.261 0.393 -15.475 1.00 90.44 131 ILE A N 1
ATOM 1041 C CA . ILE A 1 131 ? 2.188 1.311 -16.154 1.00 90.44 131 ILE A CA 1
ATOM 1042 C C . ILE A 1 131 ? 3.584 0.684 -16.256 1.00 90.44 131 ILE A C 1
ATOM 1044 O O . ILE A 1 131 ? 4.188 0.738 -17.322 1.00 90.44 131 ILE A O 1
ATOM 1048 N N . ALA A 1 132 ? 4.084 0.039 -15.195 1.00 88.75 132 ALA A N 1
ATOM 1049 C CA . ALA A 1 132 ? 5.379 -0.642 -15.211 1.00 88.75 132 ALA A CA 1
ATOM 1050 C C . ALA A 1 132 ? 5.447 -1.712 -16.308 1.00 88.75 132 ALA A C 1
ATOM 1052 O O . ALA A 1 132 ? 6.398 -1.736 -17.089 1.00 88.75 132 ALA A O 1
ATOM 1053 N N . ILE A 1 133 ? 4.418 -2.560 -16.407 1.00 89.00 133 ILE A N 1
ATOM 1054 C CA . ILE A 1 133 ? 4.327 -3.581 -17.456 1.00 89.00 133 ILE A CA 1
ATOM 1055 C C . ILE A 1 133 ? 4.296 -2.925 -18.837 1.00 89.00 133 ILE A C 1
ATOM 1057 O O . ILE A 1 133 ? 5.056 -3.331 -19.715 1.00 89.00 133 ILE A O 1
ATOM 1061 N N . ALA A 1 134 ? 3.467 -1.897 -19.032 1.00 88.62 134 ALA A N 1
ATOM 1062 C CA . ALA A 1 134 ? 3.374 -1.192 -20.307 1.00 88.62 134 ALA A CA 1
ATOM 1063 C C . ALA A 1 134 ? 4.725 -0.593 -20.729 1.00 88.62 134 ALA A C 1
ATOM 1065 O O . ALA A 1 134 ? 5.129 -0.745 -21.881 1.00 88.62 134 ALA A O 1
ATOM 1066 N N . THR A 1 135 ? 5.462 0.013 -19.795 1.00 84.38 135 THR A N 1
ATOM 1067 C CA . THR A 1 135 ? 6.799 0.563 -20.045 1.00 84.38 135 THR A CA 1
ATOM 1068 C C . THR A 1 135 ? 7.808 -0.525 -20.415 1.00 84.38 135 THR A C 1
ATOM 1070 O O . THR A 1 135 ? 8.587 -0.346 -21.353 1.00 84.38 135 THR A O 1
ATOM 1073 N N . ILE A 1 136 ? 7.785 -1.669 -19.724 1.00 82.81 136 ILE A N 1
ATOM 1074 C CA . ILE A 1 136 ? 8.660 -2.807 -20.038 1.00 82.81 136 ILE A CA 1
ATOM 1075 C C . ILE A 1 136 ? 8.351 -3.350 -21.440 1.00 82.81 136 ILE A C 1
ATOM 1077 O O . ILE A 1 136 ? 9.270 -3.535 -22.237 1.00 82.81 136 ILE A O 1
ATOM 1081 N N . VAL A 1 137 ? 7.072 -3.564 -21.763 1.00 86.12 137 VAL A N 1
ATOM 1082 C CA . VAL A 1 137 ? 6.631 -4.058 -23.079 1.00 86.12 137 VAL A CA 1
ATOM 1083 C C . VAL A 1 137 ? 7.014 -3.079 -24.185 1.00 86.12 137 VAL A C 1
ATOM 1085 O O . VAL A 1 137 ? 7.584 -3.490 -25.191 1.00 86.12 137 VAL A O 1
ATOM 1088 N N . TYR A 1 138 ? 6.772 -1.782 -23.984 1.00 83.56 138 TYR A N 1
ATOM 1089 C CA . TYR A 1 138 ? 7.168 -0.745 -24.934 1.00 83.56 138 TYR A CA 1
ATOM 1090 C C . TYR A 1 138 ? 8.681 -0.755 -25.192 1.00 83.56 138 TYR A C 1
ATOM 1092 O O . TYR A 1 138 ? 9.116 -0.719 -26.345 1.00 83.56 138 TYR A O 1
ATOM 1100 N N . GLY A 1 139 ? 9.489 -0.870 -24.134 1.00 77.38 139 GLY A N 1
ATOM 1101 C CA . GLY A 1 139 ? 10.942 -0.995 -24.254 1.00 77.38 139 GLY A CA 1
ATOM 1102 C C . GLY A 1 139 ? 11.364 -2.224 -25.064 1.00 77.38 139 GLY A C 1
ATOM 1103 O O . GLY A 1 139 ? 12.224 -2.114 -25.935 1.00 77.38 139 GLY A O 1
ATOM 1104 N N . LEU A 1 140 ? 10.734 -3.379 -24.827 1.00 78.31 140 LEU A N 1
ATOM 1105 C CA . LEU A 1 140 ? 11.014 -4.616 -25.566 1.00 78.31 140 LEU A CA 1
ATOM 1106 C C . LEU A 1 140 ? 10.636 -4.508 -27.051 1.00 78.31 140 LEU A C 1
ATOM 1108 O O . LEU A 1 140 ? 11.422 -4.899 -27.909 1.00 78.31 140 LEU A O 1
ATOM 1112 N N . CYS A 1 141 ? 9.463 -3.955 -27.371 1.00 81.00 141 CYS A N 1
ATOM 1113 C CA . CYS A 1 141 ? 8.985 -3.835 -28.752 1.00 81.00 141 CYS A CA 1
ATOM 1114 C C . CYS A 1 141 ? 9.783 -2.829 -29.590 1.00 81.00 141 CYS A C 1
ATOM 1116 O O . CYS A 1 141 ? 9.906 -3.001 -30.798 1.00 81.00 141 CYS A O 1
ATOM 1118 N N . THR A 1 142 ? 10.318 -1.777 -28.969 1.00 73.19 142 THR A N 1
ATOM 1119 C CA . THR A 1 142 ? 11.066 -0.726 -29.677 1.00 73.19 142 THR A CA 1
ATOM 1120 C C . THR A 1 142 ? 12.528 -1.086 -29.937 1.00 73.19 142 THR A C 1
ATOM 1122 O O . THR A 1 142 ? 13.259 -0.274 -30.496 1.00 73.19 142 THR A O 1
ATOM 1125 N N . GLY A 1 143 ? 12.984 -2.283 -29.545 1.00 62.34 143 GLY A N 1
ATOM 1126 C CA . GLY A 1 143 ? 14.370 -2.716 -29.754 1.00 62.34 143 GLY A CA 1
ATOM 1127 C C . GLY A 1 143 ? 15.404 -1.887 -28.985 1.00 62.34 143 GLY A C 1
ATOM 1128 O O . GLY A 1 143 ? 16.594 -2.137 -29.111 1.00 62.34 143 GLY A O 1
ATOM 1129 N N . SER A 1 144 ? 14.969 -0.956 -28.126 1.00 55.69 144 SER A N 1
ATOM 1130 C CA . SER A 1 144 ? 15.833 -0.199 -27.208 1.00 55.69 144 SER A CA 1
ATOM 1131 C C . SER A 1 144 ? 16.361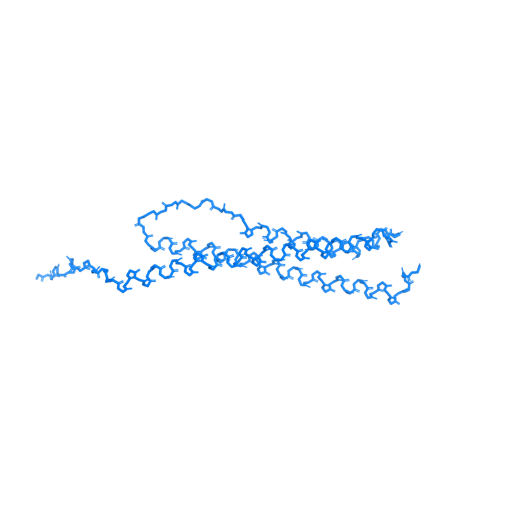 -1.066 -26.052 1.00 55.69 144 SER A C 1
ATOM 1133 O O . SER A 1 144 ? 16.978 -0.559 -25.114 1.00 55.69 144 SER A O 1
ATOM 1135 N N . VAL A 1 145 ? 16.082 -2.371 -26.096 1.00 51.16 145 VAL A N 1
ATOM 1136 C CA . VAL A 1 145 ? 16.635 -3.413 -25.235 1.00 51.16 145 VAL A CA 1
ATOM 1137 C C . VAL A 1 145 ? 17.678 -4.177 -26.054 1.00 51.16 145 VAL A C 1
ATOM 1139 O O . VAL A 1 145 ? 17.440 -5.296 -26.499 1.00 51.16 145 VAL A O 1
ATOM 1142 N N . GLY A 1 146 ? 18.811 -3.518 -26.281 1.00 43.06 146 GLY A N 1
ATOM 1143 C CA . GLY A 1 146 ? 20.009 -4.025 -26.942 1.00 43.06 146 GLY A CA 1
ATOM 1144 C C . GLY A 1 146 ? 21.172 -3.112 -26.607 1.00 43.06 146 GLY A C 1
ATOM 1145 O O . GLY A 1 146 ? 21.018 -1.895 -26.847 1.00 43.06 146 GLY A O 1
#

Nearest PDB structures (foldseek):
  8dt0-assembly2_B  TM=6.186E-01  e=8.896E-01  synthetic construct
  8dt0-assembly1_A  TM=4.360E-01  e=1.526E+00  synthetic construct

Sequence (146 aa):
MPNNDRLGKSAHITDEDRFWMKTMSEMAGKSIDSIEAAAKQLVTMITVVEGVYAAGLVFKANSAVMLFIIGLPFILWLVSLFFALQVFKSKKYPYFSKSPSLAKNTFYEIADYKQKHLDWAYATFAVSFIIAIATIVYGLCTGSVG